Protein AF-A0A5A7QMF9-F1 (afdb_monomer_lite)

Radius of gyration: 23.27 Å; chains: 1; bounding box: 48×28×62 Å

Secondary structure (DSSP, 8-state):
--GGGPPPBGGGTBS-----S-TTT-HHHHHHHHHHHHHHHTPPPSS-HHHHHHHHHHHHHHHHHHHHHHHHHHHHHHHHHHHTS-TT----EEEEEEEETTEEEEEETTTTEEEEEE------

pLDDT: mean 91.77, std 11.03, range [40.09, 97.81]

Structure (mmCIF, N/CA/C/O backbone):
data_AF-A0A5A7QMF9-F1
#
_entry.id   AF-A0A5A7QMF9-F1
#
loop_
_atom_site.group_PDB
_atom_site.id
_atom_site.type_symbol
_atom_site.label_atom_id
_atom_site.label_alt_id
_atom_site.label_comp_id
_atom_site.label_asym_id
_atom_site.label_entity_id
_atom_site.label_seq_id
_atom_site.pdbx_PDB_ins_code
_atom_site.Cartn_x
_atom_site.Cartn_y
_atom_site.Cartn_z
_atom_site.occupancy
_atom_site.B_iso_or_equiv
_atom_site.auth_seq_id
_atom_site.auth_comp_id
_atom_site.auth_asym_id
_atom_site.auth_atom_id
_atom_site.pdbx_PDB_model_num
ATOM 1 N N . MET A 1 1 ? 17.966 -11.166 -23.541 1.00 49.44 1 MET A N 1
ATOM 2 C CA . MET A 1 1 ? 17.395 -10.901 -22.205 1.00 49.44 1 MET A CA 1
ATOM 3 C C . MET A 1 1 ? 17.278 -12.234 -21.495 1.00 49.44 1 MET A C 1
ATOM 5 O O . MET A 1 1 ? 16.538 -13.083 -21.972 1.00 49.44 1 MET A O 1
ATOM 9 N N . ASP A 1 2 ? 18.073 -12.467 -20.452 1.00 53.25 2 ASP A N 1
ATOM 10 C CA . ASP A 1 2 ? 18.015 -13.719 -19.696 1.00 53.25 2 ASP A CA 1
ATOM 11 C C . ASP A 1 2 ? 16.921 -13.609 -18.622 1.00 53.25 2 ASP A C 1
ATOM 13 O O . ASP A 1 2 ? 17.097 -12.957 -17.595 1.00 53.25 2 ASP A O 1
ATOM 17 N N . TYR A 1 3 ? 15.748 -14.189 -18.888 1.00 55.66 3 TYR A N 1
ATOM 18 C CA . TYR A 1 3 ? 14.584 -14.158 -17.988 1.00 55.66 3 TYR A CA 1
ATOM 19 C C . TYR A 1 3 ? 14.725 -15.100 -16.779 1.00 55.66 3 TYR A C 1
ATOM 21 O O . TYR A 1 3 ? 13.785 -15.258 -16.001 1.00 55.66 3 TYR A O 1
ATOM 29 N N . ARG A 1 4 ? 15.882 -15.753 -16.617 1.00 55.72 4 ARG A N 1
ATOM 30 C CA . ARG A 1 4 ? 16.097 -16.823 -15.634 1.00 55.72 4 ARG A CA 1
ATOM 31 C C . ARG A 1 4 ? 16.201 -16.355 -14.178 1.00 55.72 4 ARG A C 1
ATOM 33 O O . ARG A 1 4 ? 16.091 -17.193 -13.293 1.00 55.72 4 ARG A O 1
ATOM 40 N N . ASN A 1 5 ? 16.330 -15.050 -13.923 1.00 69.75 5 ASN A N 1
ATOM 41 C CA . ASN A 1 5 ? 16.489 -14.480 -12.574 1.00 69.75 5 ASN A CA 1
ATOM 42 C C . ASN A 1 5 ? 15.352 -13.518 -12.172 1.00 69.75 5 ASN A C 1
ATOM 44 O O . ASN A 1 5 ? 15.589 -12.504 -11.518 1.00 69.75 5 ASN A O 1
ATOM 48 N N . LEU A 1 6 ? 14.109 -13.791 -12.581 1.00 82.38 6 LEU A N 1
ATOM 49 C CA . LEU A 1 6 ? 12.950 -13.034 -12.094 1.00 82.38 6 LEU A CA 1
ATOM 50 C C . LEU A 1 6 ? 12.561 -13.474 -10.674 1.00 82.38 6 LEU A C 1
ATOM 52 O O . LEU A 1 6 ? 12.603 -14.656 -10.333 1.00 82.38 6 LEU A O 1
ATOM 56 N N . ILE A 1 7 ? 12.143 -12.513 -9.846 1.00 84.62 7 ILE A N 1
ATOM 57 C CA . ILE A 1 7 ? 11.628 -12.797 -8.504 1.00 84.62 7 ILE A CA 1
ATOM 58 C C . ILE A 1 7 ? 10.154 -13.192 -8.615 1.00 84.62 7 ILE A C 1
ATOM 60 O O . ILE A 1 7 ? 9.308 -12.382 -9.006 1.00 84.62 7 ILE A O 1
ATOM 64 N N . ARG A 1 8 ? 9.843 -14.431 -8.219 1.00 90.44 8 ARG A N 1
ATOM 65 C CA . ARG A 1 8 ? 8.478 -14.965 -8.222 1.00 90.44 8 ARG A CA 1
ATOM 66 C C . ARG A 1 8 ? 7.565 -14.146 -7.310 1.00 90.44 8 ARG A C 1
ATOM 68 O O . ARG A 1 8 ? 7.831 -13.991 -6.119 1.00 90.44 8 ARG A O 1
ATOM 75 N N . HIS A 1 9 ? 6.423 -13.715 -7.838 1.00 93.38 9 HIS A N 1
ATOM 76 C CA . HIS A 1 9 ? 5.384 -13.063 -7.049 1.00 93.38 9 HIS A CA 1
ATOM 77 C C . HIS A 1 9 ? 4.418 -14.110 -6.477 1.00 93.38 9 HIS A C 1
ATOM 79 O O . HIS A 1 9 ? 3.423 -14.462 -7.110 1.00 93.38 9 HIS A O 1
ATOM 85 N N . VAL A 1 10 ? 4.699 -14.603 -5.265 1.00 93.94 10 VAL A N 1
ATOM 86 C CA . VAL A 1 10 ? 3.998 -15.745 -4.634 1.00 93.94 10 VAL A CA 1
ATOM 87 C C . VAL A 1 10 ? 2.475 -15.588 -4.629 1.00 93.94 10 VAL A C 1
ATOM 89 O O . VAL A 1 10 ? 1.774 -16.506 -5.035 1.00 93.94 10 VAL A O 1
ATOM 92 N N . ILE A 1 11 ? 1.966 -14.410 -4.260 1.00 95.44 11 ILE A N 1
ATOM 93 C CA . ILE A 1 11 ? 0.517 -14.152 -4.158 1.00 95.44 11 ILE A CA 1
ATOM 94 C C . ILE A 1 11 ? -0.180 -14.203 -5.529 1.00 95.44 11 ILE A C 1
ATOM 96 O O . ILE A 1 11 ? -1.345 -14.569 -5.608 1.00 95.44 11 ILE A O 1
ATOM 100 N N . LEU A 1 12 ? 0.528 -13.857 -6.611 1.00 94.69 12 LEU A N 1
ATOM 101 C CA . LEU A 1 12 ? -0.033 -13.858 -7.972 1.00 94.69 12 LEU A CA 1
ATOM 102 C C . LEU A 1 12 ? 0.287 -15.156 -8.725 1.00 94.69 12 LEU A C 1
ATOM 104 O O . LEU A 1 12 ? -0.202 -15.359 -9.828 1.00 94.69 12 LEU A O 1
ATOM 108 N N . GLY A 1 13 ? 1.153 -16.011 -8.175 1.00 93.75 13 GLY A N 1
ATOM 109 C CA . GLY A 1 13 ? 1.630 -17.217 -8.849 1.00 93.75 13 GLY A CA 1
ATOM 110 C C . GLY A 1 13 ? 2.526 -16.961 -10.070 1.00 93.75 13 GLY A C 1
ATOM 111 O O . GLY A 1 13 ? 2.862 -17.917 -10.763 1.00 93.75 13 GLY A O 1
ATOM 112 N N . LEU A 1 14 ? 2.948 -15.717 -10.326 1.00 93.50 14 LEU A N 1
ATOM 113 C CA . LEU A 1 14 ? 3.692 -15.333 -11.531 1.00 93.50 14 LEU A CA 1
ATOM 114 C C . LEU A 1 14 ? 5.216 -15.434 -11.344 1.00 93.50 14 LEU A C 1
ATOM 116 O O . LEU A 1 14 ? 5.713 -15.126 -10.256 1.00 93.50 14 LEU A O 1
ATOM 120 N N . PRO A 1 15 ? 5.976 -15.795 -12.397 1.00 90.56 15 PRO A N 1
ATOM 121 C CA . PRO A 1 15 ? 7.439 -15.875 -12.341 1.00 90.56 15 PRO A CA 1
ATOM 122 C C . PRO A 1 15 ? 8.112 -14.506 -12.157 1.00 90.56 15 PRO A C 1
ATOM 124 O O . PRO A 1 15 ? 9.212 -14.441 -11.625 1.00 90.56 15 PRO A O 1
ATOM 127 N N . GLY A 1 16 ? 7.442 -13.417 -12.534 1.00 89.75 16 GLY A N 1
ATOM 128 C CA . GLY A 1 16 ? 7.872 -12.046 -12.282 1.00 89.75 16 GLY A CA 1
ATOM 129 C C . GLY A 1 16 ? 6.688 -11.089 -12.367 1.00 89.75 16 GLY A C 1
ATOM 130 O O . GLY A 1 16 ? 5.726 -11.349 -13.090 1.00 89.75 16 GLY A O 1
ATOM 131 N N . TYR A 1 17 ? 6.747 -9.995 -11.611 1.00 92.00 17 TYR A N 1
ATOM 132 C CA . TYR A 1 17 ? 5.723 -8.955 -11.618 1.00 92.00 17 TYR A CA 1
ATOM 133 C C . TYR A 1 17 ? 6.361 -7.579 -11.452 1.00 92.00 17 TYR A C 1
ATOM 135 O O . TYR A 1 17 ? 7.238 -7.392 -10.610 1.00 92.00 17 TYR A O 1
ATOM 143 N N . VAL A 1 18 ? 5.882 -6.613 -12.232 1.00 91.19 18 VAL A N 1
ATOM 144 C CA . VAL A 1 18 ? 6.243 -5.205 -12.098 1.00 91.19 18 VAL A CA 1
ATOM 145 C C . VAL A 1 18 ? 4.983 -4.357 -12.138 1.00 91.19 18 VAL A C 1
ATOM 147 O O . VAL A 1 18 ? 4.010 -4.661 -12.825 1.00 91.19 18 VAL A O 1
ATOM 150 N N . GLN A 1 19 ? 5.009 -3.285 -11.366 1.00 91.25 19 GLN A N 1
ATOM 151 C CA . GLN A 1 19 ? 3.967 -2.281 -11.342 1.00 91.25 19 GLN A CA 1
ATOM 152 C C . GLN A 1 19 ? 4.172 -1.259 -12.473 1.00 91.25 19 GLN A C 1
ATOM 154 O O . GLN A 1 19 ? 5.291 -0.799 -12.687 1.00 91.25 19 GLN A O 1
ATOM 159 N N . PHE A 1 20 ? 3.104 -0.916 -13.203 1.00 94.56 20 PHE A N 1
ATOM 160 C CA . PHE A 1 20 ? 3.196 -0.036 -14.383 1.00 94.56 20 PHE A CA 1
ATOM 161 C C . PHE A 1 20 ? 1.980 0.883 -14.612 1.00 94.56 20 PHE A C 1
ATOM 163 O O . PHE A 1 20 ? 2.054 1.860 -15.350 1.00 94.56 20 PHE A O 1
ATOM 170 N N . THR A 1 21 ? 0.829 0.570 -14.021 1.00 95.25 21 THR A N 1
ATOM 171 C CA . THR A 1 21 ? -0.471 1.129 -14.422 1.00 95.25 21 THR A CA 1
ATOM 172 C C . THR A 1 21 ? -0.846 2.447 -13.747 1.00 95.25 21 THR A C 1
ATOM 174 O O . THR A 1 21 ? -1.901 2.996 -14.056 1.00 95.25 21 THR A O 1
ATOM 177 N N . SER A 1 22 ? -0.045 2.979 -12.816 1.00 96.06 22 SER A N 1
ATOM 178 C CA . SER A 1 22 ? -0.385 4.234 -12.120 1.00 96.06 22 SER A CA 1
ATOM 179 C C . SER A 1 22 ? 0.791 5.216 -11.990 1.00 96.06 22 SER A C 1
ATOM 181 O O . SER A 1 22 ? 1.151 5.604 -10.877 1.00 96.06 22 SER A O 1
ATOM 183 N N . PRO A 1 23 ? 1.376 5.678 -13.110 1.00 95.44 23 PRO A N 1
ATOM 184 C CA . PRO A 1 23 ? 2.554 6.554 -13.110 1.00 95.44 23 PRO A CA 1
ATOM 185 C C . PRO A 1 23 ? 2.316 7.933 -12.473 1.00 95.44 23 PRO A C 1
ATOM 187 O O . PRO A 1 23 ? 3.265 8.575 -12.036 1.00 95.44 23 PRO A O 1
ATOM 190 N N . THR A 1 24 ? 1.067 8.396 -12.379 1.00 95.44 24 THR A N 1
ATOM 191 C CA . THR A 1 24 ? 0.726 9.684 -11.748 1.00 95.44 24 THR A CA 1
ATOM 192 C C . THR A 1 24 ? 0.805 9.652 -10.223 1.00 95.44 24 THR A C 1
ATOM 194 O O . THR A 1 24 ? 1.002 10.695 -9.608 1.00 95.44 24 THR A O 1
ATOM 197 N N . CYS A 1 25 ? 0.658 8.478 -9.600 1.00 93.75 25 CYS A N 1
ATOM 198 C CA . CYS A 1 25 ? 0.640 8.332 -8.140 1.00 93.75 25 CYS A CA 1
ATOM 199 C C . CYS A 1 25 ? 1.684 7.348 -7.592 1.00 93.75 25 CYS A C 1
ATOM 201 O O . CYS A 1 25 ? 1.853 7.251 -6.377 1.00 93.75 25 CYS A O 1
ATOM 203 N N . ARG A 1 26 ? 2.409 6.629 -8.458 1.00 92.88 26 ARG A N 1
ATOM 204 C CA . ARG A 1 26 ? 3.504 5.729 -8.081 1.00 92.88 26 ARG A CA 1
ATOM 205 C C . ARG A 1 26 ? 4.749 6.044 -8.899 1.00 92.88 26 ARG A C 1
ATOM 207 O O . ARG A 1 26 ? 4.791 5.832 -10.106 1.00 92.88 26 ARG A O 1
ATOM 214 N N . TYR A 1 27 ? 5.790 6.516 -8.215 1.00 95.12 27 TYR A N 1
ATOM 215 C CA . TYR A 1 27 ? 7.028 6.938 -8.873 1.00 95.12 27 TYR A CA 1
ATOM 216 C C . TYR A 1 27 ? 7.733 5.784 -9.602 1.00 95.12 27 TYR A C 1
ATOM 218 O O . TYR A 1 27 ? 8.259 5.977 -10.690 1.00 95.12 27 TYR A O 1
ATOM 226 N N . VAL A 1 28 ? 7.688 4.564 -9.058 1.00 95.06 28 VAL A N 1
ATOM 227 C CA . VAL A 1 28 ? 8.289 3.385 -9.710 1.00 95.06 28 VAL A CA 1
ATOM 228 C C . VAL A 1 28 ? 7.591 3.053 -11.038 1.00 95.06 28 VAL A C 1
ATOM 230 O O . VAL A 1 28 ? 8.275 2.747 -12.012 1.00 95.06 28 VAL A O 1
ATOM 233 N N . ASP A 1 29 ? 6.262 3.192 -11.120 1.00 96.00 29 ASP A N 1
ATOM 234 C CA . ASP A 1 29 ? 5.506 3.025 -12.371 1.00 96.00 29 ASP A CA 1
ATOM 235 C C . ASP A 1 29 ? 5.933 4.065 -13.422 1.00 96.00 29 ASP A C 1
ATOM 237 O O . ASP A 1 29 ? 6.066 3.736 -14.599 1.00 96.00 29 ASP A O 1
ATOM 241 N N . LEU A 1 30 ? 6.209 5.309 -13.005 1.00 96.50 30 LEU A N 1
ATOM 242 C CA . LEU A 1 30 ? 6.719 6.358 -13.894 1.00 96.50 30 LEU A CA 1
ATOM 243 C C . LEU A 1 30 ? 8.103 6.009 -14.463 1.00 96.50 30 LEU A C 1
ATOM 245 O O . LEU A 1 30 ? 8.344 6.188 -15.656 1.00 96.50 30 LEU A O 1
ATOM 249 N N . LEU A 1 31 ? 9.006 5.476 -13.636 1.00 96.12 31 LEU A N 1
ATOM 250 C CA . LEU A 1 31 ? 10.328 5.034 -14.093 1.00 96.12 31 LEU A CA 1
ATOM 251 C C . LEU A 1 31 ? 10.218 3.869 -15.075 1.00 96.12 31 LEU A C 1
ATOM 253 O O . LEU A 1 31 ? 10.894 3.863 -16.102 1.00 96.12 31 LEU A O 1
ATOM 257 N N . ALA A 1 32 ? 9.336 2.909 -14.792 1.00 95.12 32 ALA A N 1
ATOM 258 C CA . ALA A 1 32 ? 9.066 1.810 -15.705 1.00 95.12 32 ALA A CA 1
ATOM 259 C C . ALA A 1 32 ? 8.527 2.334 -17.047 1.00 95.12 32 ALA A C 1
ATOM 261 O O . ALA A 1 32 ? 8.994 1.905 -18.104 1.00 95.12 32 ALA A O 1
ATOM 262 N N . LEU A 1 33 ? 7.619 3.317 -17.021 1.00 96.19 33 LEU A N 1
ATOM 263 C CA . LEU A 1 33 ? 7.111 3.979 -18.223 1.00 96.19 33 LEU A CA 1
ATOM 264 C C . LEU A 1 33 ? 8.236 4.638 -19.036 1.00 96.19 33 LEU A C 1
ATOM 266 O O . LEU A 1 33 ? 8.257 4.499 -20.258 1.00 96.19 33 LEU A O 1
ATOM 270 N N . TYR A 1 34 ? 9.192 5.310 -18.386 1.00 96.62 34 TYR A N 1
ATOM 271 C CA . TYR A 1 34 ? 10.352 5.901 -19.063 1.00 96.62 34 TYR A CA 1
ATOM 272 C C . TYR A 1 34 ? 11.268 4.851 -19.700 1.00 96.62 34 TYR A C 1
ATOM 274 O O . TYR A 1 34 ? 11.661 5.028 -20.853 1.00 96.62 34 TYR A O 1
ATOM 282 N N . GLN A 1 35 ? 11.547 3.744 -19.005 1.00 96.12 35 GLN A N 1
ATOM 283 C CA . GLN A 1 35 ? 12.352 2.643 -19.548 1.00 96.12 35 GLN A CA 1
ATOM 284 C C . GLN A 1 35 ? 11.685 2.015 -20.781 1.00 96.12 35 GLN A C 1
ATOM 286 O O . GLN A 1 35 ? 12.332 1.848 -21.812 1.00 96.12 35 GLN A O 1
ATOM 291 N N . VAL A 1 36 ? 10.380 1.720 -20.707 1.00 96.06 36 VAL A N 1
ATOM 292 C CA . VAL A 1 36 ? 9.618 1.148 -21.832 1.00 96.06 36 VAL A CA 1
ATOM 293 C C . VAL A 1 36 ? 9.566 2.122 -23.006 1.00 96.06 36 VAL A C 1
ATOM 295 O O . VAL A 1 36 ? 9.802 1.728 -24.144 1.00 96.06 36 VAL A O 1
ATOM 298 N N . LYS A 1 37 ? 9.305 3.406 -22.744 1.00 97.50 37 LYS A N 1
ATOM 299 C CA . LYS A 1 37 ? 9.253 4.440 -23.782 1.00 97.50 37 LYS A CA 1
ATOM 300 C C . LYS A 1 37 ? 10.586 4.588 -24.521 1.00 97.50 37 LYS A C 1
ATOM 302 O O . LYS A 1 37 ? 10.566 4.681 -25.743 1.00 97.50 37 LYS A O 1
ATOM 307 N N . ALA A 1 38 ? 11.710 4.619 -23.802 1.00 97.62 38 ALA A N 1
ATOM 308 C CA . ALA A 1 38 ? 13.040 4.708 -24.405 1.00 97.62 38 ALA A CA 1
ATOM 309 C C . ALA A 1 38 ? 13.361 3.456 -25.234 1.00 97.62 38 ALA A C 1
ATOM 311 O O . ALA A 1 38 ? 13.740 3.565 -26.397 1.00 97.62 38 ALA A O 1
ATOM 312 N N . PHE A 1 39 ? 13.092 2.270 -24.679 1.00 96.88 39 PHE A N 1
ATOM 313 C CA . PHE A 1 39 ? 13.303 1.001 -25.375 1.00 96.88 39 PHE A CA 1
ATOM 314 C C . PHE A 1 39 ? 12.526 0.918 -26.695 1.00 96.88 39 PHE A C 1
ATOM 316 O O . PHE A 1 39 ? 13.095 0.574 -27.726 1.00 96.88 39 PHE A O 1
ATOM 323 N N . LEU A 1 40 ? 11.240 1.286 -26.686 1.00 97.81 40 LEU A N 1
ATOM 324 C CA . LEU A 1 40 ? 10.400 1.272 -27.890 1.00 97.81 40 LEU A CA 1
ATOM 325 C C . LEU A 1 40 ? 10.850 2.278 -28.959 1.00 97.81 40 LEU A C 1
ATOM 327 O O . LEU A 1 40 ? 10.514 2.110 -30.127 1.00 97.81 40 LEU A O 1
ATOM 331 N N . ARG A 1 41 ? 11.593 3.319 -28.573 1.00 97.81 41 ARG A N 1
ATOM 332 C CA . ARG A 1 41 ? 12.157 4.317 -29.493 1.00 97.81 41 ARG A CA 1
ATOM 333 C C . ARG A 1 41 ? 13.540 3.946 -30.022 1.00 97.81 41 ARG A C 1
ATOM 335 O O . ARG A 1 41 ? 14.015 4.604 -30.938 1.00 97.81 41 ARG A O 1
ATOM 342 N N . GLY A 1 42 ? 14.172 2.909 -29.469 1.00 97.38 42 GLY A N 1
ATOM 343 C CA . GLY A 1 42 ? 15.577 2.598 -29.739 1.00 97.38 42 GLY A CA 1
ATOM 344 C C . GLY A 1 42 ? 16.558 3.565 -29.065 1.00 97.38 42 GLY A C 1
ATOM 345 O O . GLY A 1 42 ? 17.741 3.553 -29.398 1.00 97.38 42 GLY A O 1
ATOM 346 N N . ASP A 1 43 ? 16.083 4.383 -28.122 1.00 97.50 43 ASP A N 1
ATOM 347 C CA . ASP A 1 43 ? 16.920 5.284 -27.333 1.00 97.50 43 ASP A CA 1
ATOM 348 C C . ASP A 1 43 ? 17.708 4.493 -26.272 1.00 97.50 43 ASP A C 1
ATOM 350 O O . ASP A 1 43 ? 17.350 3.370 -25.893 1.00 97.50 43 ASP A O 1
ATOM 354 N N . SER A 1 44 ? 18.768 5.096 -25.730 1.00 96.56 44 SER A N 1
ATOM 355 C CA . SER A 1 44 ? 19.444 4.540 -24.559 1.00 96.56 44 SER A CA 1
ATOM 356 C C . SER A 1 44 ? 18.498 4.498 -23.354 1.00 96.56 44 SER A C 1
ATOM 358 O O . SER A 1 44 ? 17.697 5.407 -23.123 1.00 96.56 44 SER A O 1
ATOM 360 N N . LEU A 1 45 ? 18.583 3.421 -22.567 1.00 96.56 45 LEU A N 1
ATOM 361 C CA . LEU A 1 45 ? 17.771 3.291 -21.359 1.00 96.56 45 LEU A CA 1
ATOM 362 C C . LEU A 1 45 ? 18.153 4.395 -20.356 1.00 96.56 45 LEU A C 1
ATOM 364 O O . LEU A 1 45 ? 19.332 4.495 -20.008 1.00 96.56 45 LEU A O 1
ATOM 368 N N . PRO A 1 46 ? 17.193 5.198 -19.859 1.00 96.50 46 PRO A N 1
ATOM 369 C CA . PRO A 1 46 ? 17.489 6.320 -18.971 1.00 96.50 46 PRO A CA 1
ATOM 370 C C . PRO A 1 46 ? 18.056 5.908 -17.608 1.00 96.50 46 PRO A C 1
ATOM 372 O O . PRO A 1 46 ? 18.682 6.734 -16.946 1.00 96.50 46 PRO A O 1
ATOM 375 N N . PHE A 1 47 ? 17.847 4.658 -17.177 1.00 96.25 47 PHE A N 1
ATOM 376 C CA . PHE A 1 47 ? 18.330 4.168 -15.886 1.00 96.25 47 PHE A CA 1
ATOM 377 C C . PHE A 1 47 ? 19.006 2.801 -15.992 1.00 96.25 47 PHE A C 1
ATOM 379 O O . PHE A 1 47 ? 18.507 1.890 -16.660 1.00 96.25 47 PHE A O 1
ATOM 386 N N . SER A 1 48 ? 20.105 2.630 -15.258 1.00 95.00 48 SER A N 1
ATOM 387 C CA . SER A 1 48 ? 20.725 1.324 -15.026 1.00 95.00 48 SER A CA 1
ATOM 388 C C . SER A 1 48 ? 19.975 0.524 -13.953 1.00 95.00 48 SER A C 1
ATOM 390 O O . SER A 1 48 ? 19.198 1.074 -13.168 1.00 95.00 48 SER A O 1
ATOM 392 N N . ALA A 1 49 ? 20.238 -0.784 -13.872 1.00 90.88 49 ALA A N 1
ATOM 393 C CA . ALA A 1 49 ? 19.641 -1.644 -12.848 1.00 90.88 49 ALA A CA 1
ATOM 394 C C . ALA A 1 49 ? 19.947 -1.157 -11.417 1.00 90.88 49 ALA A C 1
ATOM 396 O O . ALA A 1 49 ? 19.034 -1.050 -10.603 1.00 90.88 49 ALA A O 1
ATOM 397 N N . GLY A 1 50 ? 21.200 -0.774 -11.135 1.00 93.25 50 GLY A N 1
ATOM 398 C CA . GLY A 1 50 ? 21.598 -0.272 -9.814 1.00 93.25 50 GLY A CA 1
ATOM 399 C C . GLY A 1 50 ? 20.960 1.075 -9.456 1.00 93.25 50 GLY A C 1
ATOM 400 O O . GLY A 1 50 ? 20.596 1.301 -8.304 1.00 93.25 50 GLY A O 1
ATOM 401 N N . GLN A 1 51 ? 20.749 1.958 -10.441 1.00 95.69 51 GLN A N 1
ATOM 402 C CA . GLN A 1 51 ? 20.008 3.206 -10.220 1.00 95.69 51 GLN A CA 1
ATOM 403 C C . GLN A 1 51 ? 18.543 2.929 -9.871 1.00 95.69 51 GLN A C 1
ATOM 405 O O . GLN A 1 51 ? 18.019 3.507 -8.919 1.00 95.69 51 GLN A O 1
ATOM 410 N N . LEU A 1 52 ? 17.888 2.025 -10.608 1.00 94.50 52 LEU A N 1
ATOM 411 C CA . LEU A 1 52 ? 16.507 1.631 -10.328 1.00 94.50 52 LEU A CA 1
ATOM 412 C C . LEU A 1 52 ? 16.365 0.990 -8.945 1.00 94.50 52 LEU A C 1
ATOM 414 O O . LEU A 1 52 ? 15.419 1.311 -8.230 1.00 94.50 52 LEU A O 1
ATOM 418 N N . GLU A 1 53 ? 17.306 0.136 -8.546 1.00 92.38 53 GLU A N 1
ATOM 419 C CA . GLU A 1 53 ? 17.318 -0.492 -7.223 1.00 92.38 53 GLU A CA 1
ATOM 420 C C . GLU A 1 53 ? 17.474 0.543 -6.099 1.00 92.38 53 GLU A C 1
ATOM 422 O O . GLU A 1 53 ? 16.696 0.541 -5.140 1.00 92.38 53 GLU A O 1
ATOM 427 N N . GLY A 1 54 ? 18.411 1.486 -6.247 1.00 95.94 54 GLY A N 1
ATOM 428 C CA . GLY A 1 54 ? 18.606 2.574 -5.288 1.00 95.94 54 GLY A CA 1
ATOM 429 C C . GLY A 1 54 ? 17.357 3.445 -5.125 1.00 95.94 54 GLY A C 1
ATOM 430 O O . GLY A 1 54 ? 16.914 3.706 -4.002 1.00 95.94 54 GLY A O 1
ATOM 431 N N . ILE A 1 55 ? 16.731 3.836 -6.240 1.00 95.81 55 ILE A N 1
ATOM 432 C CA . ILE A 1 55 ? 15.496 4.628 -6.218 1.00 95.81 55 ILE A CA 1
ATOM 433 C C . ILE A 1 55 ? 14.340 3.824 -5.609 1.00 95.81 55 ILE A C 1
ATOM 435 O O . ILE A 1 55 ? 13.611 4.342 -4.761 1.00 95.81 55 ILE A O 1
ATOM 439 N N . ALA A 1 56 ? 14.172 2.555 -5.992 1.00 92.69 56 ALA A N 1
ATOM 440 C CA . ALA A 1 56 ? 13.125 1.692 -5.450 1.00 92.69 56 ALA A CA 1
ATOM 441 C C . ALA A 1 56 ? 13.271 1.505 -3.933 1.00 92.69 56 ALA A C 1
ATOM 443 O O . ALA A 1 56 ? 12.271 1.547 -3.214 1.00 92.69 56 ALA A O 1
ATOM 444 N N . SER A 1 57 ? 14.498 1.357 -3.425 1.00 94.88 57 SER A N 1
ATOM 445 C CA . SER A 1 57 ? 14.775 1.278 -1.987 1.00 94.88 57 SER A CA 1
ATOM 446 C C . SER A 1 57 ? 14.302 2.535 -1.245 1.00 94.88 57 SER A C 1
ATOM 448 O O . SER A 1 57 ? 13.559 2.431 -0.262 1.00 94.88 57 SER A O 1
ATOM 450 N N . LEU A 1 58 ? 14.632 3.723 -1.764 1.00 96.00 58 LEU A N 1
ATOM 451 C CA . LEU A 1 58 ? 14.194 5.000 -1.194 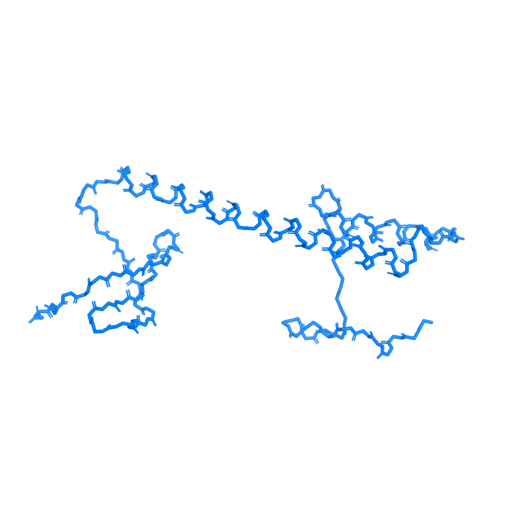1.00 96.00 58 LEU A CA 1
ATOM 452 C C . LEU A 1 58 ? 12.663 5.148 -1.223 1.00 96.00 58 LEU A C 1
ATOM 454 O O . LEU A 1 58 ? 12.042 5.444 -0.200 1.00 96.00 58 LEU A O 1
ATOM 458 N N . VAL A 1 59 ? 12.030 4.876 -2.368 1.00 95.44 59 VAL A N 1
ATOM 459 C CA . VAL A 1 59 ? 10.565 4.939 -2.510 1.00 95.44 59 VAL A CA 1
ATOM 460 C C . VAL A 1 59 ? 9.874 3.962 -1.558 1.00 95.44 59 VAL A C 1
ATOM 462 O O . VAL A 1 59 ? 8.848 4.299 -0.964 1.00 95.44 59 VAL A O 1
ATOM 465 N N . ASN A 1 60 ? 10.437 2.769 -1.357 1.00 93.56 60 ASN A N 1
ATOM 466 C CA . ASN A 1 60 ? 9.915 1.786 -0.412 1.00 93.56 60 ASN A CA 1
ATOM 467 C C . ASN A 1 60 ? 9.980 2.290 1.036 1.00 93.56 60 ASN A C 1
ATOM 469 O O . ASN A 1 60 ? 9.038 2.060 1.799 1.00 93.56 60 ASN A O 1
ATOM 473 N N . MET A 1 61 ? 11.039 3.010 1.425 1.00 95.81 61 MET A N 1
ATOM 474 C CA . MET A 1 61 ? 11.114 3.659 2.740 1.00 95.81 61 MET A CA 1
ATOM 475 C C . MET A 1 61 ? 9.994 4.689 2.920 1.00 95.81 61 MET A C 1
ATOM 477 O O . MET A 1 61 ? 9.247 4.605 3.897 1.00 95.81 61 MET A O 1
ATOM 481 N N . CYS A 1 62 ? 9.811 5.595 1.956 1.00 95.56 62 CYS A N 1
ATOM 482 C CA . CYS A 1 62 ? 8.736 6.592 1.996 1.00 95.56 62 CYS A CA 1
ATOM 483 C C . CYS A 1 62 ? 7.349 5.934 2.017 1.00 95.56 62 CYS A C 1
ATOM 485 O O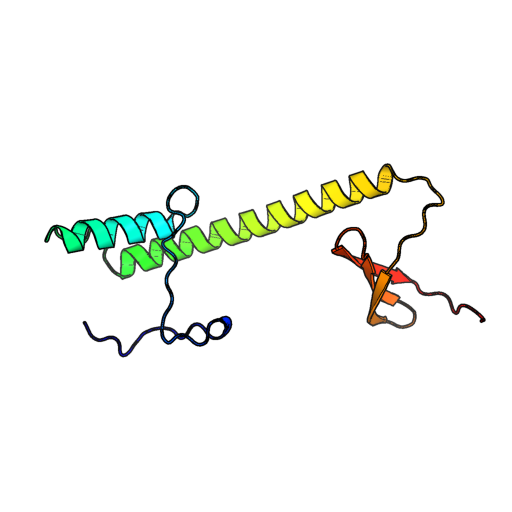 . CYS A 1 62 ? 6.490 6.309 2.812 1.00 95.56 62 CYS A O 1
ATOM 487 N N . THR A 1 63 ? 7.143 4.896 1.205 1.00 94.56 63 THR A N 1
ATOM 488 C CA . THR A 1 63 ? 5.875 4.157 1.134 1.00 94.56 63 THR A CA 1
ATOM 489 C C . THR A 1 63 ? 5.521 3.521 2.478 1.00 94.56 63 THR A C 1
ATOM 491 O O . THR A 1 63 ? 4.355 3.539 2.873 1.00 94.56 63 THR A O 1
ATOM 494 N N . ARG A 1 64 ? 6.502 2.996 3.229 1.00 95.25 64 ARG A N 1
ATOM 495 C CA . ARG A 1 64 ? 6.268 2.476 4.590 1.00 95.25 64 ARG A CA 1
ATOM 496 C C . ARG A 1 64 ? 5.775 3.563 5.547 1.00 95.25 64 ARG A C 1
ATOM 498 O O . ARG A 1 64 ? 4.835 3.316 6.301 1.00 95.25 64 ARG A O 1
ATOM 505 N N . VAL A 1 65 ? 6.365 4.757 5.492 1.00 96.94 65 VAL A N 1
ATOM 506 C CA . VAL A 1 65 ? 5.941 5.903 6.314 1.00 96.94 65 VAL A CA 1
ATOM 507 C C . VAL A 1 65 ? 4.528 6.351 5.937 1.00 96.94 65 VAL A C 1
ATOM 509 O O . VAL A 1 65 ? 3.676 6.476 6.815 1.00 96.94 65 VAL A O 1
ATOM 512 N N . ILE A 1 66 ? 4.249 6.512 4.639 1.00 96.31 66 ILE A N 1
ATOM 513 C CA . ILE A 1 66 ? 2.929 6.911 4.128 1.00 96.31 66 ILE A CA 1
ATOM 514 C C . ILE A 1 66 ? 1.855 5.903 4.546 1.00 96.31 66 ILE A C 1
ATOM 516 O O . ILE A 1 66 ? 0.796 6.303 5.023 1.00 96.31 66 ILE A O 1
ATOM 520 N N . ARG A 1 67 ? 2.129 4.596 4.436 1.00 95.94 67 ARG A N 1
ATOM 521 C CA . ARG A 1 67 ? 1.201 3.545 4.886 1.00 95.94 67 ARG A CA 1
ATOM 522 C C . ARG A 1 67 ? 0.887 3.670 6.371 1.00 95.94 67 ARG A C 1
ATOM 524 O O . ARG A 1 67 ? -0.280 3.626 6.739 1.00 95.94 67 ARG A O 1
ATOM 531 N N . ARG A 1 68 ? 1.904 3.876 7.215 1.00 96.44 68 ARG A N 1
ATOM 532 C CA . 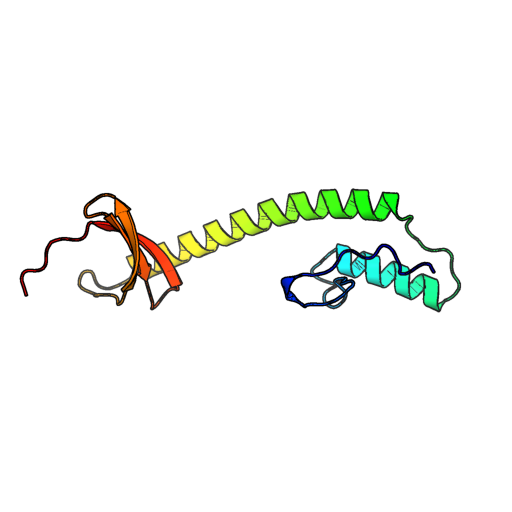ARG A 1 68 ? 1.702 4.061 8.658 1.00 96.44 68 ARG A CA 1
ATOM 533 C C . ARG A 1 68 ? 0.846 5.292 8.952 1.00 96.44 68 ARG A C 1
ATOM 535 O O . ARG A 1 68 ? -0.083 5.197 9.744 1.00 96.44 68 ARG A O 1
ATOM 542 N N . LEU A 1 69 ? 1.136 6.421 8.307 1.00 97.56 69 LEU A N 1
ATOM 543 C 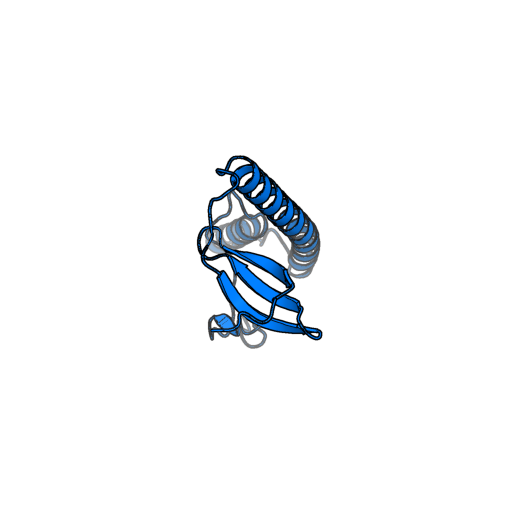CA . LEU A 1 69 ? 0.363 7.650 8.481 1.00 97.56 69 LEU A CA 1
ATOM 544 C C . LEU A 1 69 ? -1.090 7.473 8.023 1.00 97.56 69 LEU A C 1
ATOM 546 O O . LEU A 1 69 ? -2.008 7.879 8.730 1.00 97.56 69 LEU A O 1
ATOM 550 N N . SER A 1 70 ? -1.300 6.824 6.877 1.00 97.00 70 SER A N 1
ATOM 551 C CA . SER A 1 70 ? -2.629 6.508 6.353 1.00 97.00 70 SER A CA 1
ATOM 552 C C . SER A 1 70 ? -3.413 5.611 7.313 1.00 97.00 70 SER A C 1
ATOM 554 O O . SER A 1 70 ? -4.546 5.947 7.648 1.00 97.00 70 SER A O 1
ATOM 556 N N . SER A 1 71 ? -2.803 4.545 7.846 1.00 94.62 71 SER A N 1
ATOM 557 C CA . SER A 1 71 ? -3.426 3.710 8.882 1.00 94.62 71 SER A CA 1
ATOM 558 C C . SER A 1 71 ? -3.817 4.517 10.120 1.00 94.62 71 SER A C 1
ATOM 560 O O . SER A 1 71 ? -4.938 4.384 10.599 1.00 94.62 71 SER A O 1
ATOM 562 N N . THR A 1 72 ? -2.934 5.389 10.616 1.00 95.94 72 THR A N 1
ATOM 563 C CA . THR A 1 72 ? -3.240 6.252 11.767 1.00 95.94 72 THR A CA 1
ATOM 564 C C . THR A 1 72 ? -4.390 7.212 11.468 1.00 95.94 72 THR A C 1
ATOM 566 O O . THR A 1 72 ? -5.274 7.380 12.303 1.00 95.94 72 THR A O 1
ATOM 569 N N . SER A 1 73 ? -4.406 7.819 10.279 1.00 97.38 73 SER A N 1
ATOM 570 C CA . SER A 1 73 ? -5.478 8.723 9.858 1.00 97.38 73 SER A CA 1
ATOM 571 C C . SER A 1 73 ? -6.823 7.997 9.777 1.00 97.38 73 SER A C 1
ATOM 573 O O . SER A 1 73 ? -7.813 8.500 10.300 1.00 97.38 73 SER A O 1
ATOM 575 N N . ILE A 1 74 ? -6.853 6.787 9.210 1.00 96.12 74 ILE A N 1
ATOM 576 C CA . ILE A 1 74 ? -8.057 5.946 9.169 1.00 96.12 74 ILE A CA 1
ATOM 577 C C . ILE A 1 74 ? -8.536 5.623 10.591 1.00 96.12 74 ILE A C 1
ATOM 579 O O . ILE A 1 74 ? -9.708 5.827 10.894 1.00 96.12 74 ILE A O 1
ATOM 583 N N . CYS A 1 75 ? -7.644 5.187 11.488 1.00 94.62 75 CYS A N 1
ATOM 584 C CA . CYS A 1 75 ? -8.003 4.907 12.881 1.00 94.62 75 CYS A CA 1
ATOM 585 C C . CYS A 1 75 ? -8.579 6.136 13.595 1.00 94.62 75 CYS A C 1
ATOM 587 O O . CYS A 1 75 ? -9.572 6.008 14.308 1.00 94.62 75 CYS A O 1
ATOM 589 N N . TYR A 1 76 ? -7.988 7.317 13.392 1.00 96.44 76 TYR A N 1
ATOM 590 C CA . TYR A 1 76 ? -8.503 8.567 13.949 1.00 96.44 76 TYR A CA 1
ATOM 591 C C . TYR A 1 76 ? -9.950 8.815 13.510 1.00 96.44 76 TYR A C 1
ATOM 593 O O . TYR A 1 76 ? -10.823 9.005 14.354 1.00 96.44 76 TYR A O 1
ATOM 601 N N . TRP A 1 77 ? -10.228 8.730 12.207 1.00 97.38 77 TRP A N 1
ATOM 602 C CA . TRP A 1 77 ? -11.575 8.958 11.684 1.00 97.38 77 TRP A CA 1
ATOM 603 C C . TRP A 1 77 ? -12.586 7.895 12.124 1.00 97.38 77 TRP A C 1
ATOM 605 O O . TRP A 1 77 ? -13.746 8.227 12.356 1.00 97.38 77 TRP A O 1
ATOM 615 N N . ILE A 1 78 ? -12.163 6.641 12.312 1.00 96.31 78 ILE A N 1
ATOM 616 C CA . ILE A 1 78 ? -13.021 5.599 12.896 1.00 96.31 78 ILE A CA 1
ATOM 617 C C . ILE A 1 78 ? -13.378 5.944 14.347 1.00 96.31 78 ILE A C 1
ATOM 619 O O . ILE A 1 78 ? -14.540 5.838 14.731 1.00 96.31 78 ILE A O 1
ATOM 623 N N . ILE A 1 79 ? -12.411 6.377 15.159 1.00 94.38 79 ILE A N 1
ATOM 624 C CA . ILE A 1 79 ? -12.665 6.777 16.551 1.00 94.38 79 ILE A CA 1
ATOM 625 C C . ILE A 1 79 ? -13.596 7.991 16.598 1.00 94.38 79 ILE A C 1
ATOM 627 O O . ILE A 1 79 ? -14.527 8.015 17.400 1.00 94.38 79 ILE A O 1
ATOM 631 N N . GLU A 1 80 ? -13.387 8.970 15.720 1.00 97.56 80 GLU A N 1
ATOM 632 C CA . GLU A 1 80 ? -14.271 10.129 15.586 1.00 97.56 80 GLU A CA 1
ATOM 633 C C . GLU A 1 80 ? -15.696 9.732 15.200 1.00 97.56 80 GLU A C 1
ATOM 635 O O . GLU A 1 80 ? -16.654 10.202 15.815 1.00 97.56 80 GLU A O 1
ATOM 640 N N . TYR A 1 81 ? -15.846 8.807 14.251 1.00 95.75 81 TYR A N 1
ATOM 641 C CA . TYR A 1 81 ? -17.143 8.237 13.900 1.00 95.75 81 TYR A CA 1
ATOM 642 C C . TYR A 1 81 ? -17.810 7.568 15.108 1.00 95.75 81 TYR A C 1
ATOM 644 O O . TYR A 1 81 ? -18.978 7.845 15.379 1.00 95.75 81 TYR A O 1
ATOM 652 N N . LEU A 1 82 ? -17.077 6.729 15.855 1.00 94.06 82 LEU A N 1
ATOM 653 C CA . LEU A 1 82 ? -17.582 6.035 17.046 1.00 94.06 82 LEU A CA 1
ATOM 654 C C . LEU A 1 82 ? -17.981 7.017 18.155 1.00 94.06 82 LEU A C 1
ATOM 656 O O . LEU A 1 82 ? -19.012 6.827 18.795 1.00 94.06 82 LEU A O 1
ATOM 660 N N . ARG A 1 83 ? -17.210 8.094 18.347 1.00 94.88 83 ARG A N 1
ATOM 661 C CA . ARG A 1 83 ? -17.491 9.158 19.323 1.00 94.88 83 ARG A CA 1
ATOM 662 C C . ARG A 1 83 ? -18.824 9.857 19.056 1.00 94.88 83 ARG A C 1
ATOM 664 O O . ARG A 1 83 ? -19.481 10.287 19.999 1.00 94.88 83 ARG A O 1
ATOM 671 N N . GLN A 1 84 ? -19.210 9.977 17.789 1.00 96.50 84 GLN A N 1
ATOM 672 C CA . GLN A 1 84 ? -20.459 10.615 17.370 1.00 96.50 84 GLN A CA 1
ATOM 673 C C . GLN A 1 84 ? -21.679 9.685 17.471 1.00 96.50 84 GLN A C 1
ATOM 675 O O . GLN A 1 84 ? -22.808 10.142 17.298 1.00 96.50 84 GLN A O 1
ATOM 680 N N . GLN A 1 85 ? -21.488 8.389 17.740 1.00 95.75 85 GLN A N 1
ATOM 681 C CA . GLN A 1 85 ? -22.601 7.446 17.845 1.00 95.75 85 GLN A CA 1
ATOM 682 C C . GLN A 1 85 ? -23.380 7.632 19.159 1.00 95.75 85 GLN A C 1
ATOM 684 O O . GLN A 1 85 ? -22.814 8.060 20.169 1.00 95.75 85 GLN A O 1
ATOM 689 N N . PRO A 1 86 ? -24.677 7.269 19.193 1.00 95.94 86 PRO A N 1
ATOM 690 C CA . PRO A 1 86 ? -25.444 7.244 20.433 1.00 95.94 86 PRO A CA 1
ATOM 691 C C . PRO A 1 86 ? -24.752 6.380 21.494 1.00 95.94 86 PRO A C 1
ATOM 693 O O . PRO A 1 86 ? -24.298 5.277 21.196 1.00 95.94 86 PRO A O 1
ATOM 696 N N . LYS A 1 87 ? -24.732 6.838 22.753 1.00 89.12 87 LYS A N 1
ATOM 697 C CA . LYS A 1 87 ? -24.018 6.165 23.861 1.00 89.12 87 LYS A CA 1
ATOM 698 C C . LYS A 1 87 ? -24.416 4.700 24.087 1.00 89.12 87 LYS A C 1
ATOM 700 O O . LYS A 1 87 ? -23.629 3.941 24.639 1.00 89.12 87 LYS A O 1
ATOM 705 N N . HIS A 1 88 ? -25.622 4.312 23.679 1.00 91.69 88 HIS A N 1
ATOM 706 C CA . HIS A 1 88 ? -26.161 2.959 23.843 1.00 91.69 88 HIS A CA 1
ATOM 707 C C . HIS A 1 88 ? -26.185 2.157 22.538 1.00 91.69 88 HIS A C 1
ATOM 709 O O . HIS A 1 88 ? -26.796 1.092 22.487 1.00 91.69 88 HIS A O 1
ATOM 715 N N . LYS A 1 89 ? -25.546 2.655 21.471 1.00 93.50 89 LYS A N 1
ATOM 716 C CA . LYS A 1 89 ? -25.423 1.897 20.231 1.00 93.50 89 LYS A CA 1
ATOM 717 C C . LYS A 1 89 ? -24.538 0.676 20.482 1.00 93.50 89 LYS A C 1
ATOM 719 O O . LYS A 1 89 ? -23.379 0.797 20.871 1.00 93.50 89 LYS A O 1
ATOM 724 N N . THR A 1 90 ? -25.096 -0.501 20.237 1.00 93.06 90 THR A N 1
ATOM 725 C CA . THR A 1 90 ? -24.364 -1.765 20.226 1.00 93.06 90 THR A CA 1
ATOM 726 C C . THR A 1 90 ? -23.825 -2.032 18.832 1.00 93.06 90 THR A C 1
ATOM 728 O O . THR A 1 90 ? -24.505 -1.755 17.846 1.00 93.06 90 THR A O 1
ATOM 731 N N . PHE A 1 91 ? -22.640 -2.624 18.752 1.00 93.12 91 PHE A N 1
ATOM 732 C CA . PHE A 1 91 ? -22.011 -2.995 17.491 1.00 93.12 91 PHE A CA 1
ATOM 733 C C . PHE A 1 91 ? -21.820 -4.503 17.428 1.00 93.12 91 PHE A C 1
ATOM 735 O O . PHE A 1 91 ? -21.502 -5.138 18.436 1.00 93.12 91 PHE A O 1
ATOM 742 N N . SER A 1 92 ? -21.955 -5.066 16.231 1.00 95.25 92 SER A N 1
ATOM 743 C CA . SER A 1 92 ? -21.604 -6.464 15.995 1.00 95.25 92 SER A CA 1
ATOM 744 C C . SER A 1 92 ? -20.090 -6.628 15.869 1.00 95.25 92 SER A C 1
ATOM 746 O O . SER A 1 92 ? -19.422 -5.854 15.172 1.00 95.25 92 SER A O 1
ATOM 748 N N . ALA A 1 93 ? -19.546 -7.647 16.532 1.00 95.94 93 ALA A N 1
ATOM 749 C CA . ALA A 1 93 ? -18.125 -7.948 16.509 1.00 95.94 93 ALA A CA 1
ATOM 750 C C . ALA A 1 93 ? -17.860 -9.448 16.338 1.00 95.94 93 ALA A C 1
ATOM 752 O O . ALA A 1 93 ? -18.525 -10.283 16.947 1.00 95.94 93 ALA A O 1
ATOM 753 N N . LEU A 1 94 ? -16.844 -9.777 15.540 1.00 96.88 94 LEU A N 1
ATOM 754 C CA . LEU A 1 94 ? -16.340 -11.136 15.369 1.00 96.88 94 LEU A CA 1
ATOM 755 C C . LEU A 1 94 ? -15.133 -11.358 16.284 1.00 96.88 94 LEU A C 1
ATOM 757 O O . LEU A 1 94 ? -14.137 -10.645 16.173 1.00 96.88 94 LEU A O 1
ATOM 761 N N . VAL A 1 95 ? -15.189 -12.364 17.157 1.00 96.25 95 VAL A N 1
ATOM 762 C CA . VAL A 1 95 ? -14.027 -12.784 17.954 1.00 96.25 95 VAL A CA 1
ATOM 763 C C . VAL A 1 95 ? -13.014 -13.470 17.039 1.00 96.25 95 VAL A C 1
ATOM 765 O O . VAL A 1 95 ? -13.313 -14.490 16.429 1.00 96.25 95 VAL A O 1
ATOM 768 N N . LEU A 1 96 ? -11.808 -12.908 16.948 1.00 97.19 96 LEU A N 1
ATOM 769 C CA . LEU A 1 96 ? -10.727 -13.429 16.110 1.00 97.19 96 LEU A CA 1
ATOM 770 C C . LEU A 1 96 ? -9.866 -14.445 16.864 1.00 97.19 96 LEU A C 1
ATOM 772 O O . LEU A 1 96 ? -9.516 -15.491 16.328 1.00 97.19 96 LEU A O 1
ATOM 776 N N . ARG A 1 97 ? -9.479 -14.109 18.100 1.00 96.06 97 ARG A N 1
ATOM 777 C CA . ARG A 1 97 ? -8.691 -14.963 19.004 1.00 96.06 97 ARG A CA 1
ATOM 778 C C . ARG A 1 97 ? -8.700 -14.408 20.424 1.00 96.06 97 ARG A C 1
ATOM 780 O O . ARG A 1 97 ? -8.823 -13.199 20.606 1.00 96.06 97 ARG A O 1
ATOM 787 N N . PHE A 1 98 ? -8.454 -15.255 21.418 1.00 95.44 98 PHE A N 1
ATOM 788 C CA . PHE A 1 98 ? -8.124 -14.803 22.772 1.00 95.44 98 PHE A CA 1
ATOM 789 C C . PHE A 1 98 ? -6.629 -14.474 22.866 1.00 95.44 98 PHE A C 1
ATOM 791 O O . PHE A 1 98 ? -5.784 -15.259 22.445 1.00 95.44 98 PHE A O 1
ATOM 798 N N . ILE A 1 99 ? -6.307 -13.279 23.366 1.00 94.38 99 ILE A N 1
ATOM 799 C CA . ILE A 1 99 ? -4.930 -12.799 23.568 1.00 94.38 99 ILE A CA 1
ATOM 800 C C . ILE A 1 99 ? -4.423 -13.237 24.948 1.00 94.38 99 ILE A C 1
ATOM 802 O O . ILE A 1 99 ? -3.272 -13.639 25.093 1.00 94.38 99 ILE A O 1
ATOM 806 N N . LYS A 1 100 ? -5.283 -13.121 25.964 1.00 91.50 100 LYS A N 1
ATOM 807 C CA . LYS A 1 100 ? -5.066 -13.524 27.361 1.00 91.50 100 LYS A CA 1
ATOM 808 C C . LYS A 1 100 ? -6.388 -14.037 27.927 1.00 91.50 100 LYS A C 1
ATOM 810 O O . LYS A 1 100 ? -7.421 -13.910 27.265 1.00 91.50 100 LYS A O 1
ATOM 815 N N . ASP A 1 101 ? -6.366 -14.551 29.156 1.00 90.50 101 ASP A N 1
ATOM 816 C CA . ASP A 1 101 ? -7.605 -14.874 29.863 1.00 90.50 101 ASP A CA 1
ATOM 817 C C . ASP A 1 101 ? -8.540 -13.651 29.874 1.00 90.50 101 ASP A C 1
ATOM 819 O O . ASP A 1 101 ? -8.133 -12.539 30.222 1.00 90.50 101 ASP A O 1
ATOM 823 N N . ARG A 1 102 ? -9.771 -13.857 29.396 1.00 89.69 102 ARG A N 1
ATOM 824 C CA . ARG A 1 102 ? -10.826 -12.843 29.214 1.00 89.69 102 ARG A CA 1
ATOM 825 C C . ARG A 1 102 ? -10.501 -11.643 28.317 1.00 89.69 102 ARG A C 1
ATOM 827 O O . ARG A 1 102 ? -11.288 -10.705 28.287 1.00 89.69 102 ARG A O 1
ATOM 834 N N . VAL A 1 103 ? -9.400 -11.636 27.564 1.00 95.69 103 VAL A N 1
ATOM 835 C CA . VAL A 1 103 ? -9.100 -10.561 26.601 1.00 95.69 103 VAL A CA 1
ATOM 836 C C . VAL A 1 103 ? -9.126 -11.124 25.190 1.00 95.69 103 VAL A C 1
ATOM 838 O O . VAL A 1 103 ? -8.246 -11.897 24.811 1.00 95.69 103 VAL A O 1
ATOM 841 N N . ALA A 1 104 ? -10.111 -10.711 24.398 1.00 96.12 104 ALA A N 1
ATOM 842 C CA . ALA A 1 104 ? -10.289 -11.152 23.022 1.00 96.12 104 ALA A CA 1
ATOM 843 C C . ALA A 1 104 ? -9.878 -10.059 22.031 1.00 96.12 104 ALA A C 1
ATOM 845 O O . ALA A 1 104 ? -10.239 -8.894 22.187 1.00 96.12 104 ALA A O 1
ATOM 846 N N . ALA A 1 105 ? -9.149 -10.448 20.986 1.00 97.12 105 ALA A N 1
ATOM 847 C CA . ALA A 1 105 ? -9.064 -9.670 19.761 1.00 97.12 105 ALA A CA 1
ATOM 848 C C . ALA A 1 105 ? -10.382 -9.839 19.002 1.00 97.12 105 ALA A C 1
ATOM 850 O O . ALA A 1 105 ? -10.783 -10.968 18.707 1.00 97.12 105 ALA A O 1
ATOM 851 N N . ILE A 1 106 ? -11.031 -8.730 18.675 1.00 96.69 106 ILE A N 1
ATOM 852 C CA . ILE A 1 106 ? -12.287 -8.689 17.932 1.00 96.69 106 ILE A CA 1
ATOM 853 C C . ILE A 1 106 ? -12.135 -7.864 16.654 1.00 96.69 106 ILE A C 1
ATOM 855 O O . ILE A 1 106 ? -11.282 -6.980 16.580 1.00 96.69 106 ILE A O 1
ATOM 859 N N . LEU A 1 107 ? -12.984 -8.133 15.667 1.00 97.00 107 LEU A N 1
ATOM 860 C CA . LEU A 1 107 ? -13.212 -7.292 14.497 1.00 97.00 107 LEU A CA 1
ATOM 861 C C . LEU A 1 107 ? -14.599 -6.663 14.606 1.00 97.00 107 LEU A C 1
ATOM 863 O O . LEU A 1 107 ? -15.600 -7.374 14.584 1.00 97.00 107 LEU A O 1
ATOM 867 N N . LEU A 1 108 ? -14.657 -5.339 14.695 1.00 95.75 108 LEU A N 1
ATOM 868 C CA . LEU A 1 108 ? -15.903 -4.586 14.661 1.00 95.75 108 LEU A CA 1
ATOM 869 C C . LEU A 1 108 ? -16.427 -4.547 13.221 1.00 95.75 108 LEU A C 1
ATOM 871 O O . LEU A 1 108 ? -15.812 -3.921 12.357 1.00 95.75 108 LEU A O 1
ATOM 875 N N . MET A 1 109 ? -17.542 -5.226 12.954 1.00 96.19 109 MET A N 1
ATOM 876 C CA . MET A 1 109 ? -17.966 -5.543 11.584 1.00 96.19 109 MET A CA 1
ATOM 877 C C . MET A 1 109 ? -18.366 -4.307 10.771 1.00 96.19 109 MET A C 1
ATOM 879 O O . MET A 1 109 ? -18.063 -4.237 9.585 1.00 96.19 109 MET A O 1
ATOM 883 N N . GLU A 1 110 ? -18.995 -3.315 11.406 1.00 93.81 110 GLU A N 1
ATOM 884 C CA . GLU A 1 110 ? -19.479 -2.097 10.731 1.00 93.81 110 GLU A CA 1
ATOM 885 C C . GLU A 1 110 ? -18.351 -1.219 10.172 1.00 93.81 110 GLU A C 1
ATOM 887 O O . GLU A 1 110 ? -18.530 -0.561 9.152 1.00 93.81 110 GLU A O 1
ATOM 892 N N . VAL A 1 111 ? -17.196 -1.189 10.843 1.00 94.44 111 VAL A N 1
ATOM 893 C CA . VAL A 1 111 ? -16.095 -0.259 10.522 1.00 94.44 111 VAL A CA 1
ATOM 894 C C . VAL A 1 111 ? -14.785 -0.968 10.173 1.00 94.44 111 VAL A C 1
ATOM 896 O O . VAL A 1 111 ? -13.789 -0.312 9.883 1.00 94.44 111 VAL A O 1
ATOM 899 N N . GLY A 1 112 ? -14.753 -2.302 10.226 1.00 94.00 112 GLY A N 1
ATOM 900 C CA . GLY A 1 112 ? -13.553 -3.095 9.953 1.00 94.00 112 GLY A CA 1
ATOM 901 C C . GLY A 1 112 ? -12.410 -2.877 10.954 1.00 94.00 112 GLY A C 1
ATOM 902 O O . GLY A 1 112 ? -11.253 -3.146 10.633 1.00 94.00 112 GLY A O 1
ATOM 903 N N . LEU A 1 113 ? -12.704 -2.379 12.161 1.00 94.50 113 LEU A N 1
ATOM 904 C CA . LEU A 1 113 ? -11.695 -2.074 13.178 1.00 94.50 113 LEU A CA 1
ATOM 905 C C . LEU A 1 113 ? -11.352 -3.324 13.987 1.00 94.50 113 LEU A C 1
ATOM 907 O O . LEU A 1 113 ? -12.226 -3.912 14.623 1.00 94.50 113 LEU A O 1
ATOM 911 N N . GLN A 1 114 ? -10.070 -3.684 14.033 1.00 95.00 114 GLN A N 1
ATOM 912 C CA . GLN A 1 114 ? -9.581 -4.67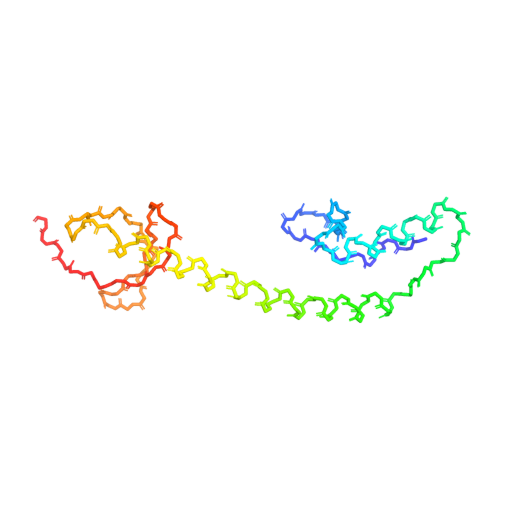2 14.991 1.00 95.00 114 GLN A CA 1
ATOM 913 C C . GLN A 1 114 ? -9.237 -4.003 16.324 1.00 95.00 114 GLN A C 1
ATOM 915 O O . GLN A 1 114 ? -8.478 -3.035 16.358 1.00 95.00 114 GLN A O 1
ATOM 920 N N . ALA A 1 115 ? -9.773 -4.534 17.420 1.00 93.50 115 ALA A N 1
ATOM 921 C CA . ALA A 1 115 ? -9.540 -4.030 18.770 1.00 93.50 115 ALA A CA 1
ATOM 922 C C . ALA A 1 115 ? -9.440 -5.183 19.774 1.00 93.50 115 ALA A C 1
ATOM 924 O O . ALA A 1 115 ? -9.866 -6.303 19.499 1.00 93.50 115 ALA A O 1
ATOM 925 N N . SER A 1 116 ? -8.880 -4.916 20.951 1.00 95.50 116 SER A N 1
ATOM 926 C CA . SER A 1 116 ? -8.910 -5.852 22.076 1.00 95.50 116 SER A CA 1
ATOM 927 C C . SER A 1 116 ? -9.965 -5.421 23.080 1.00 95.50 116 SER A C 1
ATOM 929 O O . SER A 1 116 ? -9.956 -4.267 23.510 1.00 95.50 116 SER A O 1
ATOM 931 N N . VAL A 1 117 ? -10.823 -6.346 23.493 1.00 94.81 117 VAL A N 1
ATOM 932 C CA . VAL A 1 117 ? -11.851 -6.097 24.506 1.00 94.81 117 VAL A CA 1
ATOM 933 C C . VAL A 1 117 ? -11.760 -7.117 25.625 1.00 94.81 117 VAL A C 1
ATOM 935 O O . VAL A 1 117 ? -11.329 -8.255 25.419 1.00 94.81 117 VAL A O 1
ATOM 938 N N . TRP A 1 118 ? -12.173 -6.697 26.816 1.00 95.00 118 TRP A N 1
ATOM 939 C CA . TRP A 1 118 ? -12.416 -7.618 27.913 1.00 95.00 118 TRP A CA 1
ATOM 940 C C . TRP A 1 118 ? -13.779 -8.286 27.723 1.00 95.00 118 TRP A C 1
ATOM 942 O O . TRP A 1 118 ? -14.757 -7.616 27.394 1.00 95.00 118 TRP A O 1
ATOM 952 N N . VAL A 1 119 ? -13.832 -9.599 27.911 1.00 91.38 119 VAL A N 1
ATOM 953 C CA . VAL A 1 119 ? -15.032 -10.414 27.728 1.00 91.38 119 VAL A CA 1
ATOM 954 C C . VAL A 1 119 ? -15.499 -10.905 29.092 1.00 91.38 119 VAL A C 1
ATOM 956 O O . VAL A 1 119 ? -14.813 -11.682 29.761 1.00 91.38 119 VAL A O 1
ATOM 959 N N . SER A 1 120 ? -16.681 -10.453 29.500 1.00 85.31 120 SER A N 1
ATOM 960 C CA . SER A 1 120 ? -17.393 -10.998 30.653 1.00 85.31 120 SER A CA 1
ATOM 961 C C . SER A 1 120 ? -17.909 -12.397 30.324 1.00 85.31 120 SER A C 1
ATOM 963 O O . SER A 1 120 ? -18.349 -12.638 29.200 1.00 85.31 120 SER A O 1
ATOM 965 N N . TYR A 1 121 ? -17.955 -13.296 31.311 1.00 67.06 121 TYR A N 1
ATOM 966 C CA . TYR A 1 121 ? -18.834 -14.461 31.216 1.00 67.06 121 TYR A CA 1
ATOM 967 C C . TYR A 1 121 ? -20.273 -13.941 31.127 1.00 67.06 121 TYR A C 1
ATOM 969 O O . TYR A 1 121 ? -20.826 -13.473 32.121 1.00 67.06 121 TYR A O 1
ATOM 977 N N . LEU A 1 122 ? -20.863 -13.960 29.934 1.00 55.53 122 LEU A N 1
ATOM 978 C CA . LEU A 1 122 ? -22.311 -13.899 29.810 1.00 55.53 122 LEU A CA 1
ATOM 979 C C . LEU A 1 122 ? -22.816 -15.254 30.306 1.00 55.53 122 LEU A C 1
ATOM 981 O O . LEU A 1 122 ? -22.608 -16.270 29.645 1.00 55.53 122 LEU A O 1
ATOM 985 N N . TYR A 1 123 ? -23.410 -15.271 31.501 1.00 40.09 123 TYR A N 1
ATOM 986 C CA . TYR A 1 123 ? -24.378 -16.310 31.829 1.00 40.09 123 TYR A CA 1
ATOM 987 C C . TYR A 1 123 ? -25.473 -16.205 30.765 1.00 40.09 123 TYR A C 1
ATOM 989 O O . TYR A 1 123 ? -26.126 -15.165 30.656 1.00 40.09 123 TYR A O 1
ATOM 997 N N . VAL A 1 124 ? -25.553 -17.233 29.921 1.00 43.31 124 VAL A N 1
ATOM 9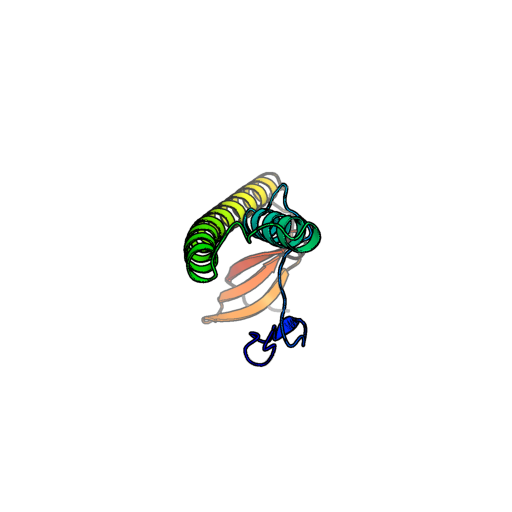98 C CA . VAL A 1 124 ? -26.729 -17.513 29.090 1.00 43.31 124 VAL A CA 1
ATOM 999 C C . VAL A 1 124 ? -27.907 -17.794 30.012 1.00 43.31 124 VAL A C 1
ATOM 1001 O O . VAL A 1 124 ? -27.676 -18.471 31.042 1.00 43.31 124 VAL A O 1
#

Foldseek 3Di:
DPLPDADQPVVVRRSHDDDADCVPPQVLNVLVVQQVVCVVVVHPRPDDPVRSVVVVVVSVVVVVVVVVVVVVVLVVVVVVVVVPDDPPDDFDWDFPQAPDVQWTFIQGVVSRDTDIDGHDPPPD

Organism: Striga asiatica (NCBI:txid4170)

InterPro domains:
  IPR001900 Ribonuclease II/R [PF00773] (7-41)
  IPR012340 Nucleic acid-binding, OB-fold [SSF50249] (7-85)
  IPR050180 RNR Ribonuclease [PTHR23355] (7-120)

Sequence (124 aa):
MDYRNLIRHVILGLPGYVQFTSPTCRYVDLLALYQVKAFLRGDSLPFSAGQLEGIASLVNMCTRVIRRLSSTSICYWIIEYLRQQPKHKTFSALVLRFIKDRVAAILLMEVGLQASVWVSYLYV